Protein AF-A0A1S8DH26-F1 (afdb_monomer_lite)

Organism: NCBI:txid254161

Structure (mmCIF, N/CA/C/O backbone):
data_AF-A0A1S8DH26-F1
#
_entry.id   AF-A0A1S8DH26-F1
#
loop_
_atom_site.group_PDB
_atom_site.id
_atom_site.type_symbol
_atom_site.label_atom_id
_atom_site.label_alt_id
_atom_site.label_comp_id
_atom_site.label_asym_id
_atom_site.label_entity_id
_atom_site.label_seq_id
_atom_site.pdbx_PDB_ins_code
_atom_site.Cartn_x
_atom_site.Cartn_y
_atom_site.Cartn_z
_atom_site.occupancy
_atom_site.B_iso_or_equiv
_atom_site.auth_seq_id
_atom_site.auth_comp_id
_atom_site.auth_asym_id
_atom_site.auth_atom_id
_atom_site.pdbx_PDB_model_num
ATOM 1 N N . MET A 1 1 ? 19.980 23.298 6.964 1.00 42.22 1 MET A N 1
ATOM 2 C CA . MET A 1 1 ? 19.192 22.275 7.677 1.00 42.22 1 MET A CA 1
ATOM 3 C C . MET A 1 1 ? 18.207 22.972 8.597 1.00 42.22 1 MET A C 1
ATOM 5 O O . MET A 1 1 ? 18.668 23.732 9.441 1.00 42.22 1 MET A O 1
ATOM 9 N N . PRO A 1 2 ? 16.895 22.752 8.456 1.00 41.91 2 PRO A N 1
ATOM 10 C CA . PRO A 1 2 ? 15.967 22.906 9.560 1.00 41.91 2 PRO A CA 1
ATOM 11 C C . PRO A 1 2 ? 15.460 21.535 10.017 1.00 41.91 2 PRO A C 1
ATOM 13 O O . PRO A 1 2 ? 15.330 20.599 9.230 1.00 41.91 2 PRO A O 1
ATOM 16 N N . ALA A 1 3 ? 15.250 21.445 11.323 1.00 36.81 3 ALA A N 1
ATOM 17 C CA . ALA A 1 3 ? 14.879 20.258 12.064 1.00 36.81 3 ALA A CA 1
ATOM 18 C C . ALA A 1 3 ? 13.620 19.577 11.507 1.00 36.81 3 ALA A C 1
ATOM 20 O O . ALA A 1 3 ? 12.601 20.220 11.256 1.00 36.81 3 ALA A O 1
ATOM 21 N N . SER A 1 4 ? 13.713 18.255 11.384 1.00 40.78 4 SER A N 1
ATOM 22 C CA . SER A 1 4 ? 12.593 17.332 11.275 1.00 40.78 4 SER A CA 1
ATOM 23 C C . SER A 1 4 ? 11.640 17.540 12.455 1.00 40.78 4 SER A C 1
ATOM 25 O O . SER A 1 4 ? 11.964 17.186 13.591 1.00 40.78 4 SER A O 1
ATOM 27 N N . ALA A 1 5 ? 10.468 18.114 12.200 1.00 36.34 5 ALA A N 1
ATOM 28 C CA . ALA A 1 5 ? 9.341 17.948 13.105 1.00 36.34 5 ALA A CA 1
ATOM 29 C C . ALA A 1 5 ? 8.915 16.469 13.039 1.00 36.34 5 ALA A C 1
ATOM 31 O O . ALA A 1 5 ? 8.780 15.946 11.931 1.00 36.34 5 ALA A O 1
ATOM 32 N N . PRO A 1 6 ? 8.757 15.761 14.168 1.00 40.72 6 PRO A N 1
ATOM 33 C CA . PRO A 1 6 ? 8.302 14.383 14.125 1.00 40.72 6 PRO A CA 1
ATOM 34 C C . PRO A 1 6 ? 6.824 14.361 13.718 1.00 40.72 6 PRO A C 1
ATOM 36 O O . PRO A 1 6 ? 5.990 14.985 14.375 1.00 40.72 6 PRO A O 1
ATOM 39 N N . ASP A 1 7 ? 6.510 13.608 12.666 1.00 42.50 7 ASP A N 1
ATOM 40 C CA . ASP A 1 7 ? 5.162 13.233 12.215 1.00 42.50 7 ASP A CA 1
ATOM 41 C C . ASP A 1 7 ? 4.446 12.307 13.238 1.00 42.50 7 ASP A C 1
ATOM 43 O O . ASP A 1 7 ? 3.803 11.331 12.881 1.00 42.50 7 ASP A O 1
ATOM 47 N N . ASN A 1 8 ? 4.517 12.598 14.542 1.00 47.19 8 ASN A N 1
ATOM 48 C CA . ASN A 1 8 ? 3.812 11.855 15.595 1.00 47.19 8 ASN A CA 1
ATOM 49 C C . ASN A 1 8 ? 2.456 12.513 15.908 1.00 47.19 8 ASN A C 1
ATOM 51 O O . ASN A 1 8 ? 2.191 12.923 17.037 1.00 47.19 8 ASN A O 1
ATOM 55 N N . LEU A 1 9 ? 1.576 12.635 14.912 1.00 48.06 9 LEU A N 1
ATOM 56 C CA . LEU A 1 9 ? 0.258 13.276 15.070 1.00 48.06 9 LEU A CA 1
ATOM 57 C C . LEU A 1 9 ? -0.780 12.431 15.842 1.00 48.06 9 LEU A C 1
ATOM 59 O O . LEU A 1 9 ? -1.890 12.904 16.073 1.00 48.06 9 LEU A O 1
ATOM 63 N N . LEU A 1 10 ? -0.442 11.210 16.278 1.00 48.62 10 LEU A N 1
ATOM 64 C CA . LEU A 1 10 ? -1.377 10.297 16.964 1.00 48.62 10 LEU A CA 1
ATOM 65 C C . LEU A 1 10 ? -0.922 9.833 18.360 1.00 48.62 10 LEU A C 1
ATOM 67 O O . LEU A 1 10 ? -1.657 9.126 19.048 1.00 48.62 10 LEU A O 1
ATOM 71 N N . CYS A 1 11 ? 0.271 10.232 18.801 1.00 46.84 11 CYS A N 1
ATOM 72 C CA . CYS A 1 11 ? 0.960 9.629 19.943 1.00 46.84 11 CYS A CA 1
ATOM 73 C C . CYS A 1 11 ? 1.050 10.572 21.157 1.00 46.84 11 CYS A C 1
ATOM 75 O O . CYS A 1 11 ? 2.115 10.711 21.755 1.00 46.84 11 CYS A O 1
ATOM 77 N N . ASN A 1 12 ? -0.042 11.248 21.524 1.00 41.56 12 ASN A N 1
ATOM 78 C CA . ASN A 1 12 ? -0.114 11.923 22.821 1.00 41.56 12 ASN A CA 1
ATOM 79 C C . ASN A 1 12 ? -1.397 11.493 23.549 1.00 41.56 12 ASN A C 1
ATOM 81 O O . ASN A 1 12 ? -2.499 11.627 23.021 1.00 41.56 12 ASN A O 1
ATOM 85 N N . ASP A 1 13 ? -1.210 10.934 24.745 1.00 52.00 13 ASP A N 1
ATOM 86 C CA . ASP A 1 13 ? -2.184 10.314 25.652 1.00 52.00 13 ASP A CA 1
ATOM 87 C C . ASP A 1 13 ? -2.744 8.928 25.282 1.00 52.00 13 ASP A C 1
ATOM 89 O O . ASP A 1 13 ? -2.944 8.548 24.132 1.00 52.00 13 ASP A O 1
ATOM 93 N N . ARG A 1 14 ? -3.039 8.145 26.330 1.00 51.28 14 ARG A N 1
ATOM 94 C CA . ARG A 1 14 ? -3.558 6.758 26.323 1.00 51.28 14 ARG A CA 1
ATOM 95 C C . ARG A 1 14 ? -4.781 6.551 25.407 1.00 51.28 14 ARG A C 1
ATOM 97 O O . ARG A 1 14 ? -5.022 5.441 24.940 1.00 51.28 14 ARG A O 1
ATOM 104 N N . LEU A 1 15 ? -5.538 7.622 25.151 1.00 53.34 15 LEU A N 1
ATOM 105 C CA . LEU A 1 15 ? -6.668 7.668 24.218 1.00 53.34 15 LEU A CA 1
ATOM 106 C C . LEU A 1 15 ? -6.221 7.769 22.750 1.00 53.34 15 LEU A C 1
ATOM 108 O O . LEU A 1 15 ? -6.850 7.153 21.896 1.00 53.34 15 LEU A O 1
ATOM 112 N N . GLY A 1 16 ? -5.132 8.481 22.450 1.00 61.59 16 GLY A N 1
ATOM 113 C CA . GLY A 1 16 ? -4.533 8.555 21.114 1.00 61.59 16 GLY A CA 1
ATOM 114 C C . GLY A 1 16 ? -4.006 7.201 20.641 1.00 61.59 16 GLY A C 1
ATOM 115 O O . GLY A 1 16 ? -4.296 6.790 19.521 1.00 61.59 16 GLY A O 1
ATOM 116 N N . HIS A 1 17 ? -3.365 6.440 21.534 1.00 65.62 17 HIS A N 1
ATOM 117 C CA . HIS A 1 17 ? -2.888 5.086 21.223 1.00 65.62 17 HIS A CA 1
ATOM 118 C C . HIS A 1 17 ? -4.014 4.102 20.900 1.00 65.62 17 HIS A C 1
ATOM 120 O O . HIS A 1 17 ? -3.933 3.387 19.908 1.00 65.62 17 HIS A O 1
ATOM 126 N N . LEU A 1 18 ? -5.095 4.088 21.689 1.00 66.75 18 LEU A N 1
ATOM 127 C CA . LEU A 1 18 ? -6.239 3.209 21.416 1.00 66.75 18 LEU A CA 1
ATOM 128 C C . LEU A 1 18 ? -6.921 3.555 20.085 1.00 66.75 18 LEU A C 1
ATOM 130 O O . LEU A 1 18 ? -7.358 2.660 19.364 1.00 66.75 18 LEU A O 1
ATOM 134 N N . ARG A 1 19 ? -6.986 4.848 19.747 1.00 77.94 19 ARG A N 1
ATOM 135 C CA . ARG A 1 19 ? -7.512 5.329 18.462 1.00 77.94 19 ARG A CA 1
ATOM 136 C C . ARG A 1 19 ? -6.613 4.920 17.297 1.00 77.94 19 ARG A C 1
ATOM 138 O O . ARG A 1 19 ? -7.123 4.457 16.281 1.00 77.94 19 ARG A O 1
ATOM 145 N N . ALA A 1 20 ? -5.297 5.041 17.465 1.00 78.56 20 ALA A N 1
ATOM 146 C CA . ALA A 1 20 ? -4.313 4.611 16.480 1.00 78.56 20 ALA A CA 1
ATOM 147 C C . ALA A 1 20 ? -4.374 3.093 16.246 1.00 78.56 20 ALA A C 1
ATOM 149 O O . ALA A 1 20 ? -4.439 2.656 15.103 1.00 78.56 20 ALA A O 1
ATOM 150 N N . ASP A 1 21 ? -4.457 2.285 17.304 1.00 84.56 21 ASP A N 1
ATOM 151 C CA . ASP A 1 21 ? -4.565 0.829 17.173 1.00 84.56 21 ASP A CA 1
ATOM 152 C C . ASP A 1 21 ? -5.835 0.412 16.420 1.00 84.56 21 ASP A C 1
ATOM 154 O O . ASP A 1 21 ? -5.771 -0.422 15.517 1.00 84.56 21 ASP A O 1
ATOM 158 N N . GLN A 1 22 ? -6.989 1.016 16.731 1.00 86.81 22 GLN A N 1
ATOM 159 C CA . GLN A 1 22 ? -8.234 0.732 16.006 1.00 86.81 22 GLN A CA 1
ATOM 160 C C . GLN A 1 22 ? -8.154 1.154 14.532 1.00 86.81 22 GLN A C 1
ATOM 162 O O . GLN A 1 22 ? -8.616 0.414 13.663 1.00 86.81 22 GLN A O 1
ATOM 167 N N . ALA A 1 23 ? -7.526 2.297 14.242 1.00 87.50 23 ALA A N 1
ATOM 168 C CA . ALA A 1 23 ? -7.266 2.739 12.876 1.00 87.50 23 ALA A CA 1
ATOM 169 C C . ALA A 1 23 ? -6.404 1.730 12.101 1.00 87.50 23 ALA A C 1
ATOM 171 O O . ALA A 1 23 ? -6.723 1.394 10.962 1.00 87.50 23 ALA A O 1
ATOM 172 N N . LEU A 1 24 ? -5.356 1.196 12.731 1.00 90.06 24 LEU A N 1
ATOM 173 C CA . LEU A 1 24 ? -4.448 0.225 12.119 1.00 90.06 24 LEU A CA 1
ATOM 174 C C . LEU A 1 24 ? -5.102 -1.136 11.890 1.00 90.06 24 LEU A C 1
ATOM 176 O O . LEU A 1 24 ? -4.897 -1.740 10.838 1.00 90.06 24 LEU A O 1
ATOM 180 N N . VAL A 1 25 ? -5.911 -1.609 12.843 1.00 91.31 25 VAL A N 1
ATOM 181 C CA . VAL A 1 25 ? -6.699 -2.840 12.677 1.00 91.31 25 VAL A CA 1
ATOM 182 C C . VAL A 1 25 ? -7.650 -2.697 11.493 1.00 91.31 25 VAL A C 1
ATOM 184 O O . VAL A 1 25 ? -7.695 -3.580 10.636 1.00 91.31 25 VAL A O 1
ATOM 187 N N . GLN A 1 26 ? -8.361 -1.571 11.401 1.00 91.69 26 GLN A N 1
ATOM 188 C CA . GLN A 1 26 ? -9.276 -1.339 10.291 1.00 91.69 26 GLN A CA 1
ATOM 189 C C . GLN A 1 26 ? -8.534 -1.216 8.957 1.00 91.69 26 GLN A C 1
ATOM 191 O O . GLN A 1 26 ? -8.958 -1.816 7.973 1.00 91.69 26 GLN A O 1
ATOM 196 N N . ALA A 1 27 ? -7.418 -0.486 8.913 1.00 92.19 27 ALA A N 1
ATOM 197 C CA . ALA A 1 27 ? -6.602 -0.371 7.709 1.00 92.19 27 ALA A CA 1
ATOM 198 C C . ALA A 1 27 ? -6.105 -1.741 7.228 1.00 92.19 27 ALA A C 1
ATOM 200 O O . ALA A 1 27 ? -6.197 -2.036 6.039 1.00 92.19 27 ALA A O 1
ATOM 201 N N . GLY A 1 28 ? -5.656 -2.603 8.145 1.00 92.38 28 GLY A N 1
ATOM 202 C CA . GLY A 1 28 ? -5.241 -3.969 7.828 1.00 92.38 28 GLY A CA 1
ATOM 203 C C . GLY A 1 28 ? -6.384 -4.843 7.303 1.00 92.38 28 GLY A C 1
ATOM 204 O O . GLY A 1 28 ? -6.184 -5.596 6.350 1.00 92.38 28 GLY A O 1
ATOM 205 N N . ALA A 1 29 ? -7.586 -4.723 7.877 1.00 93.56 29 ALA A N 1
ATOM 206 C CA . ALA A 1 29 ? -8.769 -5.437 7.395 1.00 93.56 29 ALA A CA 1
ATOM 207 C C . ALA A 1 29 ? -9.151 -4.992 5.974 1.00 93.56 29 ALA A C 1
ATOM 209 O O . ALA A 1 29 ? -9.255 -5.818 5.073 1.00 93.56 29 ALA A O 1
ATOM 210 N N . VAL A 1 30 ? -9.246 -3.678 5.749 1.00 94.44 30 VAL A N 1
ATOM 211 C CA . VAL A 1 30 ? -9.581 -3.107 4.436 1.00 94.44 30 VAL A CA 1
ATOM 212 C C . VAL A 1 30 ? -8.516 -3.444 3.388 1.00 94.44 30 VAL A C 1
ATOM 214 O O . VAL A 1 30 ? -8.857 -3.724 2.241 1.00 94.44 30 VAL A O 1
ATOM 217 N N . LEU A 1 31 ? -7.232 -3.458 3.763 1.00 93.69 31 LEU A N 1
ATOM 218 C CA . LEU A 1 31 ? -6.151 -3.896 2.879 1.00 93.69 31 LEU A CA 1
ATOM 219 C C . LEU A 1 31 ? -6.306 -5.370 2.501 1.00 93.69 31 LEU A C 1
ATOM 221 O O . LEU A 1 31 ? -6.207 -5.701 1.324 1.00 93.69 31 LEU A O 1
ATOM 225 N N . SER A 1 32 ? -6.587 -6.232 3.480 1.00 93.31 32 SER A N 1
ATOM 226 C CA . SER A 1 32 ? -6.749 -7.674 3.263 1.00 93.31 32 SER A CA 1
ATOM 227 C C . SER A 1 32 ? -7.916 -7.992 2.326 1.00 93.31 32 SER A C 1
ATOM 229 O O . SER A 1 32 ? -7.785 -8.874 1.485 1.00 93.31 32 SER A O 1
ATOM 231 N N . ASP A 1 33 ? -9.016 -7.240 2.417 1.00 93.19 33 ASP A N 1
ATOM 232 C CA . ASP A 1 33 ? -10.162 -7.371 1.507 1.00 93.19 33 ASP A CA 1
ATOM 233 C C . ASP A 1 33 ? -9.876 -6.794 0.109 1.00 93.19 33 ASP A C 1
ATOM 235 O O . ASP A 1 33 ? -10.489 -7.189 -0.887 1.00 93.19 33 ASP A O 1
ATOM 239 N N . ALA A 1 34 ? -8.962 -5.825 0.020 1.00 91.19 34 ALA A N 1
ATOM 240 C CA . ALA A 1 34 ? -8.628 -5.163 -1.230 1.00 91.19 34 ALA A CA 1
ATOM 241 C C . ALA A 1 34 ? -7.601 -5.931 -2.071 1.00 91.19 34 ALA A C 1
ATOM 243 O O . ALA A 1 34 ? -7.607 -5.748 -3.289 1.00 91.19 34 ALA A O 1
ATOM 244 N N . VAL A 1 35 ? -6.740 -6.761 -1.483 1.00 90.31 35 VAL A N 1
ATOM 245 C CA . VAL A 1 35 ? -5.714 -7.538 -2.206 1.00 90.31 35 VAL A CA 1
ATOM 246 C C . VAL A 1 35 ? -6.180 -8.965 -2.512 1.00 90.31 35 VAL A C 1
ATOM 248 O O . VAL A 1 35 ? -7.177 -9.442 -1.973 1.00 90.31 35 VAL A O 1
ATOM 251 N N . ARG A 1 36 ? -5.506 -9.658 -3.438 1.00 90.19 36 ARG A N 1
ATOM 252 C CA . ARG A 1 36 ? -5.823 -11.056 -3.776 1.00 90.19 36 ARG A CA 1
ATOM 253 C C . ARG A 1 36 ? -5.133 -12.002 -2.797 1.00 90.19 36 ARG A C 1
ATOM 255 O O . ARG A 1 36 ? -4.118 -11.667 -2.204 1.00 90.19 36 ARG A O 1
ATOM 262 N N . SER A 1 37 ? -5.613 -13.242 -2.714 1.00 86.62 37 SER A N 1
ATOM 263 C CA . SER A 1 37 ? -4.969 -14.291 -1.906 1.00 86.62 37 SER A CA 1
ATOM 264 C C . SER A 1 37 ? -3.554 -14.665 -2.369 1.00 86.62 37 SER A C 1
ATOM 266 O O . SER A 1 37 ? -2.807 -15.269 -1.605 1.00 86.62 37 SER A O 1
ATOM 268 N N . SER A 1 38 ? -3.197 -14.349 -3.618 1.00 88.88 38 SER A N 1
ATOM 269 C CA . SER A 1 38 ? -1.853 -14.533 -4.179 1.00 88.88 38 SER A CA 1
ATOM 270 C C . SER A 1 38 ? -0.884 -13.405 -3.829 1.00 88.88 38 SER A C 1
ATOM 272 O O . SER A 1 38 ? 0.317 -13.558 -4.044 1.00 88.88 38 SER A O 1
ATOM 274 N N . ASP A 1 39 ? -1.405 -12.270 -3.367 1.00 91.12 39 ASP A N 1
ATOM 275 C CA . ASP A 1 39 ? -0.603 -11.111 -3.007 1.00 91.12 39 ASP A CA 1
ATOM 276 C C . ASP A 1 39 ? -0.111 -11.264 -1.567 1.00 91.12 39 ASP A C 1
ATOM 278 O O . ASP A 1 39 ? -0.748 -11.908 -0.731 1.00 91.12 39 ASP A O 1
ATOM 282 N N . VAL A 1 40 ? 1.042 -10.672 -1.275 1.00 91.38 40 VAL A N 1
ATOM 283 C CA . VAL A 1 40 ? 1.607 -10.666 0.076 1.00 91.38 40 VAL A CA 1
ATOM 284 C C . VAL A 1 40 ? 1.496 -9.259 0.625 1.00 91.38 40 VAL A C 1
ATOM 286 O O . VAL A 1 40 ? 1.898 -8.311 -0.039 1.00 91.38 40 VAL A O 1
ATOM 289 N N . HIS A 1 41 ? 1.010 -9.107 1.850 1.00 93.19 41 HIS A N 1
ATOM 290 C CA . HIS A 1 41 ? 0.995 -7.831 2.557 1.00 93.19 41 HIS A CA 1
ATOM 291 C C . HIS A 1 41 ? 1.379 -8.021 4.018 1.00 93.19 41 HIS A C 1
ATOM 293 O O . HIS A 1 41 ? 1.106 -9.051 4.631 1.00 93.19 41 HIS A O 1
ATOM 299 N N . ALA A 1 42 ? 2.033 -7.012 4.580 1.00 92.25 42 ALA A N 1
ATOM 300 C CA . ALA A 1 42 ? 2.484 -7.021 5.960 1.00 92.25 42 ALA A CA 1
ATOM 301 C C . ALA A 1 42 ? 2.509 -5.606 6.534 1.00 92.25 42 ALA A C 1
ATOM 303 O O . ALA A 1 42 ? 2.674 -4.619 5.816 1.00 92.25 42 ALA A O 1
ATOM 304 N N . ARG A 1 43 ? 2.398 -5.515 7.859 1.00 91.62 43 ARG A N 1
ATOM 305 C CA . ARG A 1 43 ? 2.751 -4.306 8.602 1.00 91.62 43 ARG A CA 1
ATOM 306 C C . ARG A 1 43 ? 4.258 -4.327 8.848 1.00 91.62 43 ARG A C 1
ATOM 308 O O . ARG A 1 43 ? 4.747 -5.240 9.507 1.00 91.62 43 ARG A O 1
ATOM 315 N N . VAL A 1 44 ? 4.972 -3.344 8.309 1.00 86.69 44 VAL A N 1
ATOM 316 C CA . VAL A 1 44 ? 6.444 -3.257 8.379 1.00 86.69 44 VAL A CA 1
ATOM 317 C C . VAL A 1 44 ? 6.932 -2.332 9.492 1.00 86.69 44 VAL A C 1
ATOM 319 O O . VAL A 1 44 ? 8.064 -2.465 9.947 1.00 86.69 44 VAL A O 1
ATOM 322 N N . GLY A 1 45 ? 6.068 -1.439 9.980 1.00 81.50 45 GLY A N 1
ATOM 323 C CA . GLY A 1 45 ? 6.408 -0.462 11.010 1.00 81.50 45 GLY A CA 1
ATOM 324 C C . GLY A 1 45 ? 5.205 -0.015 11.838 1.00 81.50 45 GLY A C 1
ATOM 325 O O . GLY A 1 45 ? 4.153 -0.662 11.861 1.00 81.50 45 GLY A O 1
ATOM 326 N N . GLY A 1 46 ? 5.365 1.114 12.535 1.00 80.62 46 GLY A N 1
ATOM 327 C CA . GLY A 1 46 ? 4.343 1.689 13.415 1.00 80.62 46 GLY A CA 1
ATOM 328 C C . GLY A 1 46 ? 2.994 1.842 12.712 1.00 80.62 46 GLY A C 1
ATOM 329 O O . GLY A 1 46 ? 2.028 1.200 13.108 1.00 80.62 46 GLY A O 1
ATOM 330 N N . GLU A 1 47 ? 2.941 2.606 11.630 1.00 82.12 47 GLU A N 1
ATOM 331 C CA . GLU A 1 47 ? 1.722 2.816 10.833 1.00 82.12 47 GLU A CA 1
ATOM 332 C C . GLU A 1 47 ? 1.885 2.433 9.358 1.00 82.12 47 GLU A C 1
ATOM 334 O O . GLU A 1 47 ? 1.072 2.780 8.505 1.00 82.12 47 GLU A O 1
ATOM 339 N N . GLU A 1 48 ? 2.949 1.692 9.059 1.00 87.38 48 GLU A N 1
ATOM 340 C CA . GLU A 1 48 ? 3.387 1.413 7.699 1.00 87.38 48 GLU A CA 1
ATOM 341 C C . GLU A 1 48 ? 3.032 -0.011 7.289 1.00 87.38 48 GLU A C 1
ATOM 343 O O . GLU A 1 48 ? 3.341 -0.986 7.985 1.00 87.38 48 GLU A O 1
ATOM 348 N N . PHE A 1 49 ? 2.406 -0.115 6.122 1.00 91.62 49 PHE A N 1
ATOM 349 C CA . PHE A 1 49 ? 2.086 -1.368 5.458 1.00 91.62 49 PHE A CA 1
ATOM 350 C C . PHE A 1 49 ? 2.875 -1.453 4.158 1.00 91.62 49 PHE A C 1
ATOM 352 O O . PHE A 1 49 ? 3.019 -0.458 3.450 1.00 91.62 49 PHE A O 1
ATOM 359 N N . ALA A 1 50 ? 3.342 -2.651 3.833 1.00 93.06 50 ALA A N 1
ATOM 360 C CA . ALA A 1 50 ? 3.968 -2.962 2.560 1.00 93.06 50 ALA A CA 1
ATOM 361 C C . ALA A 1 50 ? 3.274 -4.166 1.929 1.00 93.06 50 ALA A C 1
ATOM 363 O O . ALA A 1 50 ? 2.718 -5.014 2.632 1.00 93.06 50 ALA A O 1
ATOM 364 N N . GLY A 1 51 ? 3.325 -4.254 0.603 1.00 92.81 51 GLY A N 1
ATOM 365 C CA . GLY A 1 51 ? 2.789 -5.397 -0.114 1.00 92.81 51 GLY A CA 1
ATOM 366 C C . GLY A 1 51 ? 3.482 -5.653 -1.443 1.00 92.81 51 GLY A C 1
ATOM 367 O O . GLY A 1 51 ? 4.070 -4.755 -2.040 1.00 92.81 51 GLY A O 1
ATOM 368 N N . LEU A 1 52 ? 3.394 -6.903 -1.881 1.00 93.00 52 LEU A N 1
ATOM 369 C CA . LEU A 1 52 ? 3.887 -7.423 -3.142 1.00 93.00 52 LEU A CA 1
ATOM 370 C C . LEU A 1 52 ? 2.689 -7.952 -3.932 1.00 93.00 52 LEU A C 1
ATOM 372 O O . LEU A 1 52 ? 2.052 -8.925 -3.522 1.00 93.00 52 LEU A O 1
ATOM 376 N N . LEU A 1 53 ? 2.401 -7.322 -5.070 1.00 93.31 53 LEU A N 1
ATOM 377 C CA . LEU A 1 53 ? 1.348 -7.765 -5.981 1.00 93.31 53 LEU A CA 1
ATOM 378 C C . LEU A 1 53 ? 1.951 -8.721 -7.010 1.00 93.31 53 LEU A C 1
ATOM 380 O O . LEU A 1 53 ? 2.701 -8.313 -7.899 1.00 93.31 53 LEU A O 1
ATOM 384 N N . ALA A 1 54 ? 1.654 -10.010 -6.877 1.00 89.50 54 ALA A N 1
ATOM 385 C CA . ALA A 1 54 ? 2.226 -11.029 -7.746 1.00 89.50 54 ALA A CA 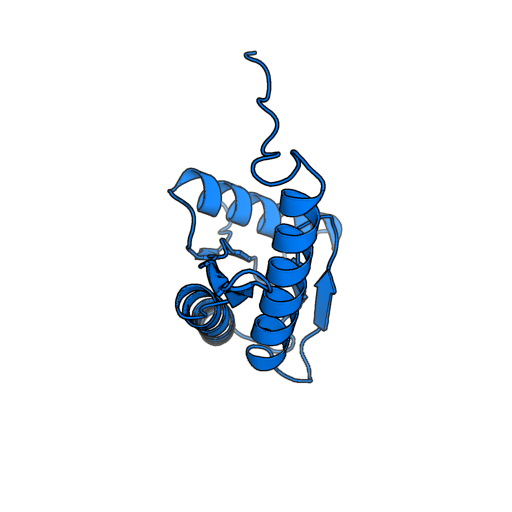1
ATOM 386 C C . ALA A 1 54 ? 1.501 -11.056 -9.098 1.00 89.50 54 ALA A C 1
ATOM 388 O O . ALA A 1 54 ? 0.292 -10.835 -9.170 1.00 89.50 54 ALA A O 1
ATOM 389 N N . GLN A 1 55 ? 2.232 -11.350 -10.181 1.00 88.81 55 GLN A N 1
ATOM 390 C CA . GLN A 1 55 ? 1.659 -11.550 -11.527 1.00 88.81 55 GLN A CA 1
ATOM 391 C C . GLN A 1 55 ? 0.721 -10.415 -11.974 1.00 88.81 55 GLN A C 1
ATOM 393 O O . GLN A 1 55 ? -0.305 -10.631 -12.623 1.00 88.81 55 GLN A O 1
ATOM 398 N N . THR A 1 56 ? 1.063 -9.191 -11.588 1.00 90.06 56 THR A N 1
ATOM 399 C CA . THR A 1 56 ? 0.207 -8.024 -11.745 1.00 90.06 56 THR A CA 1
ATOM 400 C C . THR A 1 56 ? 0.885 -7.049 -12.698 1.00 90.06 56 THR A C 1
ATOM 402 O O . THR A 1 56 ? 2.067 -6.754 -12.559 1.00 90.06 56 THR A O 1
ATOM 405 N N . ASN A 1 57 ? 0.147 -6.591 -13.710 1.00 90.81 57 ASN A N 1
ATOM 406 C CA . ASN A 1 57 ? 0.604 -5.522 -14.593 1.00 90.81 57 ASN A CA 1
ATOM 407 C C . ASN A 1 57 ? 0.283 -4.154 -13.972 1.00 90.81 57 ASN A C 1
ATOM 409 O O . ASN A 1 57 ? -0.502 -4.064 -13.029 1.00 90.81 57 ASN A O 1
ATOM 413 N N . GLU A 1 58 ? 0.845 -3.091 -14.536 1.00 88.31 58 GLU A N 1
ATOM 414 C CA . GLU A 1 58 ? 0.664 -1.721 -14.044 1.00 88.31 58 GLU A CA 1
ATOM 415 C C . GLU A 1 58 ? -0.810 -1.335 -13.833 1.00 88.31 58 GLU A C 1
ATOM 417 O O . GLU A 1 58 ? -1.177 -0.821 -12.776 1.00 88.31 58 GLU A O 1
ATOM 422 N N . THR A 1 59 ? -1.677 -1.610 -14.813 1.00 90.81 59 THR A N 1
ATOM 423 C CA . THR A 1 59 ? -3.102 -1.256 -14.733 1.00 90.81 59 THR A CA 1
ATOM 424 C C . THR A 1 59 ? -3.784 -1.957 -13.562 1.00 90.81 59 THR A C 1
ATOM 426 O O . THR A 1 59 ? -4.429 -1.309 -12.741 1.00 90.81 59 THR A O 1
ATOM 429 N N . ASN A 1 60 ? -3.585 -3.269 -13.438 1.00 92.38 60 ASN A N 1
ATOM 430 C CA . ASN A 1 60 ? -4.168 -4.060 -12.362 1.00 92.38 60 ASN A CA 1
ATOM 431 C C . ASN A 1 60 ? -3.592 -3.665 -10.993 1.00 92.38 60 ASN A C 1
ATOM 433 O O . ASN A 1 60 ? -4.327 -3.671 -10.007 1.00 92.38 60 ASN A O 1
ATOM 437 N N . ALA A 1 61 ? -2.303 -3.310 -10.922 1.00 93.94 61 ALA A N 1
ATOM 438 C CA . ALA A 1 61 ? -1.682 -2.827 -9.692 1.00 93.94 61 ALA A CA 1
ATOM 439 C C . ALA A 1 61 ? -2.372 -1.546 -9.227 1.00 93.94 61 ALA A C 1
ATOM 441 O O . ALA A 1 61 ? -2.845 -1.471 -8.093 1.00 93.94 61 ALA A O 1
ATOM 442 N N . PHE A 1 62 ? -2.514 -0.567 -10.124 1.00 95.12 62 PHE A N 1
ATOM 443 C CA . PHE A 1 62 ? -3.198 0.680 -9.810 1.00 95.12 62 PHE A CA 1
ATOM 444 C C . PHE A 1 62 ? -4.650 0.452 -9.372 1.00 95.12 62 PHE A C 1
ATOM 446 O O . PHE A 1 62 ? -5.084 1.042 -8.387 1.00 95.12 62 PHE A O 1
ATOM 453 N N . GLU A 1 63 ? -5.394 -0.430 -10.043 1.00 94.62 63 GLU A N 1
ATOM 454 C CA . GLU A 1 63 ? -6.776 -0.753 -9.666 1.00 94.62 63 GLU A CA 1
ATOM 455 C C . GLU A 1 63 ? -6.891 -1.341 -8.253 1.00 94.62 63 GLU A C 1
ATOM 457 O O . GLU A 1 63 ? -7.775 -0.944 -7.491 1.00 94.62 63 GLU A O 1
ATOM 462 N N . VAL A 1 64 ? -5.999 -2.267 -7.883 1.00 94.62 64 VAL A N 1
ATOM 463 C CA . VAL A 1 64 ? -5.957 -2.857 -6.534 1.00 94.62 64 VAL A CA 1
ATOM 464 C C . VAL A 1 64 ? -5.655 -1.783 -5.488 1.00 94.62 64 VAL A C 1
ATOM 466 O O . VAL A 1 64 ? -6.368 -1.673 -4.487 1.00 94.62 64 VAL A O 1
ATOM 469 N N . LEU A 1 65 ? -4.638 -0.955 -5.735 1.00 96.56 65 LEU A N 1
ATOM 470 C CA . LEU A 1 65 ? -4.223 0.102 -4.813 1.00 96.56 65 LEU A CA 1
ATOM 471 C C . LEU A 1 65 ? -5.294 1.198 -4.678 1.00 96.56 65 LEU A C 1
ATOM 473 O O . LEU A 1 65 ? -5.552 1.677 -3.574 1.00 96.56 65 LEU A O 1
ATOM 477 N N . GLU A 1 66 ? -5.967 1.568 -5.768 1.00 96.81 66 GLU A N 1
ATOM 478 C CA . GLU A 1 66 ? -7.039 2.570 -5.761 1.00 96.81 66 GLU A CA 1
ATOM 479 C C . GLU A 1 66 ? -8.311 2.041 -5.102 1.00 96.81 66 GLU A C 1
ATOM 481 O O . GLU A 1 66 ? -8.986 2.788 -4.387 1.00 96.81 66 GLU A O 1
ATOM 486 N N . ARG A 1 67 ? -8.613 0.746 -5.263 1.00 95.69 67 ARG A N 1
ATOM 487 C CA . ARG A 1 67 ? -9.668 0.077 -4.495 1.00 95.69 67 ARG A CA 1
ATOM 488 C C . ARG A 1 67 ? -9.379 0.158 -3.001 1.00 95.69 67 ARG A C 1
ATOM 490 O O . ARG A 1 67 ? -10.264 0.572 -2.255 1.00 95.69 67 ARG A O 1
ATOM 497 N N . PHE A 1 68 ? -8.161 -0.179 -2.574 1.00 95.75 68 PHE A N 1
ATOM 498 C CA . PHE A 1 68 ? -7.756 -0.065 -1.173 1.00 95.75 68 PHE A CA 1
ATOM 499 C C . PHE A 1 68 ? -7.888 1.378 -0.661 1.00 95.75 68 PHE A C 1
ATOM 501 O O . PHE A 1 68 ? -8.562 1.617 0.343 1.00 95.75 68 PHE A O 1
ATOM 508 N N . ARG A 1 69 ? -7.319 2.352 -1.385 1.00 97.50 69 ARG A N 1
ATOM 509 C CA . ARG A 1 69 ? -7.344 3.770 -0.998 1.00 97.50 69 ARG A CA 1
ATOM 510 C C . ARG A 1 69 ? -8.771 4.289 -0.811 1.00 97.50 69 ARG A C 1
ATOM 512 O O . ARG A 1 69 ? -9.078 4.869 0.230 1.00 97.50 69 ARG A O 1
ATOM 519 N N . LYS A 1 70 ? -9.650 4.049 -1.791 1.00 97.06 70 LYS A N 1
ATOM 520 C CA . LYS A 1 70 ? -11.060 4.467 -1.738 1.00 97.06 70 LYS A CA 1
ATOM 521 C C . LYS A 1 70 ? -11.849 3.739 -0.660 1.00 97.06 70 LYS A C 1
ATOM 523 O O . LYS A 1 70 ? -12.692 4.357 -0.015 1.00 97.06 70 LYS A O 1
ATOM 528 N N . ALA A 1 71 ? -11.626 2.439 -0.475 1.00 95.81 71 ALA A N 1
ATOM 529 C CA . ALA A 1 71 ? -12.315 1.681 0.564 1.00 95.81 71 ALA A CA 1
ATOM 530 C C . ALA A 1 71 ? -11.977 2.238 1.953 1.00 95.81 71 ALA A C 1
ATOM 532 O O . ALA A 1 71 ? -12.875 2.450 2.768 1.00 95.81 71 ALA A O 1
ATOM 533 N N . LEU A 1 72 ? -10.703 2.561 2.194 1.00 94.75 72 LEU A N 1
ATOM 534 C CA . LEU A 1 72 ? -10.272 3.119 3.469 1.00 94.75 72 LEU A CA 1
ATOM 535 C C . LEU A 1 72 ? -10.813 4.537 3.696 1.00 94.75 72 LEU A C 1
ATOM 537 O O . LEU A 1 72 ? -11.372 4.806 4.7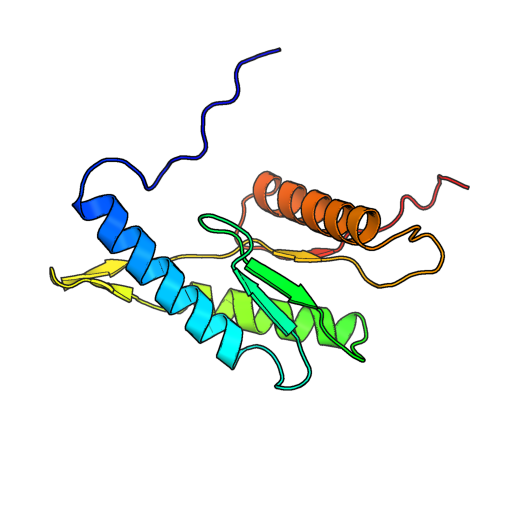54 1.00 94.75 72 LEU A O 1
ATOM 541 N N . GLU A 1 73 ? -10.732 5.408 2.687 1.00 96.12 73 GLU A N 1
ATOM 542 C CA . GLU A 1 73 ? -11.275 6.778 2.727 1.00 96.12 73 GLU A CA 1
ATOM 543 C C . GLU A 1 73 ? -12.783 6.817 3.053 1.00 96.12 73 GLU A C 1
ATOM 545 O O . GLU A 1 73 ? -13.266 7.698 3.773 1.00 96.12 73 GLU A O 1
ATOM 550 N N . ASN A 1 74 ? -13.534 5.837 2.546 1.00 95.25 74 ASN A N 1
ATOM 551 C CA . ASN A 1 74 ? -14.973 5.721 2.780 1.00 95.25 74 ASN A CA 1
ATOM 552 C C . ASN A 1 74 ? -15.331 4.968 4.068 1.00 95.25 74 ASN A C 1
ATOM 554 O O . ASN A 1 74 ? -16.502 4.927 4.445 1.00 95.25 74 ASN A O 1
ATOM 558 N N . THR A 1 75 ? -14.353 4.389 4.764 1.00 92.56 75 THR A N 1
ATOM 559 C CA . THR A 1 75 ? -14.597 3.682 6.019 1.00 92.56 75 THR A CA 1
ATOM 560 C C . THR A 1 75 ? -14.779 4.683 7.161 1.00 92.56 75 THR A C 1
ATOM 562 O O . THR A 1 75 ? -14.000 5.623 7.332 1.00 92.56 75 THR A O 1
ATOM 565 N N . ARG A 1 76 ? -15.822 4.476 7.968 1.00 92.12 76 ARG A N 1
ATOM 566 C CA . ARG A 1 76 ? -16.031 5.178 9.239 1.00 92.12 76 ARG A CA 1
ATOM 567 C C . ARG A 1 76 ? -15.700 4.226 10.377 1.00 92.12 76 ARG A C 1
ATOM 569 O O . ARG A 1 76 ? -16.239 3.126 10.441 1.00 92.12 76 ARG A O 1
ATOM 576 N N . ILE A 1 77 ? -14.795 4.644 11.253 1.00 88.44 77 ILE A N 1
ATOM 577 C CA . ILE A 1 77 ? -14.346 3.856 12.399 1.00 88.44 77 ILE A CA 1
ATOM 578 C C . ILE A 1 77 ? -15.029 4.418 13.637 1.00 88.44 77 ILE A C 1
ATOM 580 O O . ILE A 1 77 ? -14.671 5.495 14.111 1.00 88.44 77 ILE A O 1
ATOM 584 N N . THR A 1 78 ? -16.015 3.697 14.160 1.00 88.12 78 THR A N 1
ATOM 585 C CA . THR A 1 78 ? -16.694 4.079 15.401 1.00 88.12 78 THR A CA 1
ATOM 586 C C . THR A 1 78 ? -15.868 3.626 16.601 1.00 88.12 78 THR A C 1
ATOM 588 O O . THR A 1 78 ? -15.647 2.434 16.824 1.00 88.12 78 THR A O 1
ATOM 591 N N . LEU A 1 79 ? -15.399 4.590 17.386 1.00 83.44 79 LEU A N 1
ATOM 592 C CA . LEU A 1 79 ? -14.640 4.359 18.609 1.00 83.44 79 LEU A CA 1
ATOM 593 C C . LEU A 1 79 ? -15.578 3.975 19.765 1.00 83.44 79 LEU A C 1
ATOM 595 O O . LEU A 1 79 ? -16.790 4.179 19.710 1.00 83.44 79 LEU A O 1
ATOM 599 N N . LYS A 1 80 ? -15.019 3.438 20.859 1.00 79.94 80 LYS A N 1
ATOM 600 C CA . LYS A 1 80 ? -15.811 2.998 22.031 1.00 79.94 80 LYS A CA 1
ATOM 601 C C . LYS A 1 80 ? -16.607 4.123 22.703 1.00 79.94 80 LYS A C 1
ATOM 603 O O . LYS A 1 80 ? -17.593 3.842 23.373 1.00 79.94 80 LYS A O 1
ATOM 608 N N . ASP A 1 81 ? -16.163 5.367 22.550 1.00 82.25 81 ASP A N 1
ATOM 609 C CA . ASP A 1 81 ? -16.829 6.566 23.070 1.00 82.25 81 ASP A CA 1
ATOM 610 C C . ASP A 1 81 ? -17.908 7.119 22.112 1.00 82.25 81 ASP A C 1
ATOM 612 O O . ASP A 1 81 ? -18.513 8.147 22.403 1.00 82.25 81 ASP A O 1
ATOM 616 N N . GLY A 1 82 ? -18.161 6.441 20.983 1.00 85.12 82 GLY A N 1
ATOM 617 C CA . GLY A 1 82 ? -19.113 6.856 19.951 1.00 85.12 82 GLY A CA 1
ATOM 618 C C . GLY A 1 82 ? -18.553 7.857 18.937 1.00 85.12 82 GLY A C 1
ATOM 619 O O . GLY A 1 82 ? -19.249 8.199 17.985 1.00 85.12 82 GLY A O 1
ATOM 620 N N . THR A 1 83 ? -17.308 8.313 19.096 1.00 85.56 83 THR A N 1
ATOM 621 C CA . THR A 1 83 ? -16.656 9.202 18.127 1.00 85.56 83 THR A CA 1
ATOM 622 C C . THR A 1 83 ? -16.410 8.460 16.815 1.00 85.56 83 THR A C 1
ATOM 624 O O . THR A 1 83 ? -15.902 7.338 16.820 1.00 85.56 83 THR A O 1
ATOM 627 N N . GLU A 1 84 ? -16.706 9.098 15.684 1.00 87.50 84 GLU A N 1
ATOM 628 C CA . GLU A 1 84 ? -16.330 8.581 14.369 1.00 87.50 84 GLU A CA 1
ATOM 629 C C . GLU A 1 84 ? -14.971 9.126 13.933 1.00 87.50 84 GLU A C 1
ATOM 631 O O . GLU A 1 84 ? -14.726 10.334 13.938 1.00 87.50 84 GLU A O 1
ATOM 636 N N . LEU A 1 85 ? -14.091 8.222 13.517 1.00 87.12 85 LEU A N 1
ATOM 637 C CA . LEU A 1 85 ? -12.808 8.534 12.911 1.00 87.12 85 LEU A CA 1
ATOM 638 C C . LEU A 1 85 ? -12.849 8.169 11.425 1.00 87.12 85 LEU A C 1
ATOM 640 O O . LEU A 1 85 ? -13.327 7.101 11.042 1.00 87.12 85 LEU A O 1
ATOM 644 N N . SER A 1 86 ? -12.320 9.057 10.588 1.00 88.50 86 SER A N 1
ATOM 645 C CA . SER A 1 86 ? -12.042 8.779 9.178 1.00 88.50 86 SER A CA 1
ATOM 646 C C . SER A 1 86 ? -10.541 8.863 8.957 1.00 88.50 86 SER A C 1
ATOM 648 O O . SER A 1 86 ? -9.900 9.795 9.444 1.00 88.50 86 SER A O 1
ATOM 650 N N . ILE A 1 87 ? -9.987 7.895 8.234 1.00 91.88 87 ILE A N 1
ATOM 651 C CA . ILE A 1 87 ? -8.565 7.844 7.897 1.00 91.88 87 ILE A CA 1
ATOM 652 C C . ILE A 1 87 ? -8.394 7.686 6.391 1.00 91.88 87 ILE A C 1
ATOM 654 O O . ILE A 1 87 ? -9.275 7.197 5.690 1.00 91.88 87 ILE A O 1
ATOM 658 N N . THR A 1 88 ? -7.239 8.107 5.896 1.00 95.00 88 THR A N 1
ATOM 659 C CA . THR A 1 88 ? -6.856 7.975 4.488 1.00 95.00 88 THR A CA 1
ATOM 660 C C . THR A 1 88 ? -5.470 7.364 4.402 1.00 95.00 88 THR A C 1
ATOM 662 O O . THR A 1 88 ? -4.683 7.508 5.335 1.00 95.00 88 THR A O 1
ATOM 665 N N . VAL A 1 89 ? -5.137 6.765 3.263 1.00 95.44 89 VAL A N 1
ATOM 666 C CA . VAL A 1 89 ? -3.805 6.210 3.002 1.00 95.44 89 VAL A CA 1
ATOM 667 C C . VAL A 1 89 ? -3.157 6.913 1.815 1.00 95.44 89 VAL A C 1
ATOM 669 O O . VAL A 1 89 ? -3.821 7.270 0.843 1.00 95.44 89 VAL A O 1
ATOM 672 N N . SER A 1 90 ? -1.849 7.137 1.904 1.00 97.44 90 SER A N 1
ATOM 673 C CA . SER A 1 90 ? -1.022 7.513 0.752 1.00 97.44 90 SER A CA 1
ATOM 674 C C . SER A 1 90 ? -0.206 6.295 0.357 1.00 97.44 90 SER A C 1
ATOM 676 O O . SER A 1 90 ? 0.260 5.580 1.239 1.00 97.44 90 SER A O 1
ATOM 678 N N . ILE A 1 91 ? -0.060 6.047 -0.939 1.00 97.94 91 ILE A N 1
ATOM 679 C CA . ILE A 1 91 ? 0.553 4.825 -1.457 1.00 97.94 91 ILE A CA 1
ATOM 680 C C . ILE A 1 91 ? 1.627 5.212 -2.469 1.00 97.94 91 ILE A C 1
ATOM 682 O O . ILE A 1 91 ? 1.360 5.954 -3.415 1.00 97.94 91 ILE A O 1
ATOM 686 N N . GLY A 1 92 ? 2.833 4.696 -2.266 1.00 97.75 92 GLY A N 1
ATOM 687 C CA . GLY A 1 92 ? 3.884 4.657 -3.272 1.00 97.75 92 GLY A CA 1
ATOM 688 C C . GLY A 1 92 ? 4.051 3.232 -3.768 1.00 97.75 92 GLY A C 1
ATOM 689 O O . GLY A 1 92 ? 4.005 2.304 -2.963 1.00 97.75 92 GLY A O 1
AT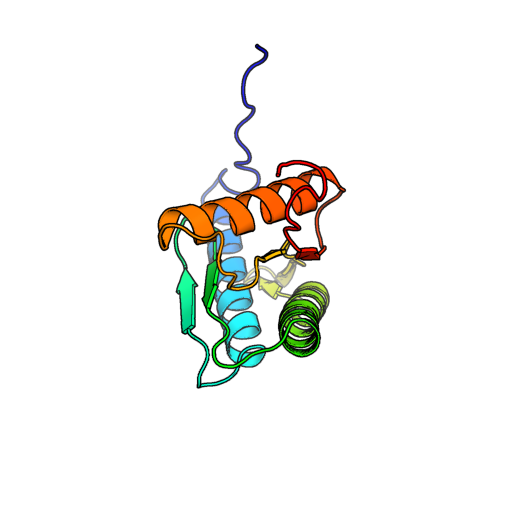OM 690 N N . TYR A 1 93 ? 4.218 3.042 -5.072 1.00 97.19 93 TYR A N 1
ATOM 691 C CA . TYR A 1 93 ? 4.515 1.723 -5.626 1.00 97.19 93 TYR A CA 1
ATOM 692 C C . TYR A 1 93 ? 5.521 1.810 -6.769 1.00 97.19 93 TYR A C 1
ATOM 694 O O . TYR A 1 93 ? 5.699 2.863 -7.380 1.00 97.19 93 TYR A O 1
ATOM 702 N N . CYS A 1 94 ? 6.183 0.694 -7.051 1.00 96.12 94 CYS A N 1
ATOM 703 C CA . CYS A 1 94 ? 7.169 0.563 -8.111 1.00 96.12 94 CYS A CA 1
ATOM 704 C C . CYS A 1 94 ? 6.978 -0.801 -8.781 1.00 96.12 94 CYS A C 1
ATOM 706 O O . CYS A 1 94 ? 6.841 -1.808 -8.086 1.00 96.12 94 CYS A O 1
ATOM 708 N N . ASP A 1 95 ? 6.970 -0.840 -10.110 1.00 94.75 95 ASP A N 1
ATOM 709 C CA . ASP A 1 95 ? 6.918 -2.103 -10.849 1.00 94.75 95 ASP A CA 1
ATOM 710 C C . ASP A 1 95 ? 8.273 -2.820 -10.782 1.00 94.75 95 ASP A C 1
ATOM 712 O O . ASP A 1 95 ? 9.305 -2.200 -10.531 1.00 94.75 95 ASP A O 1
ATOM 716 N N . LEU A 1 96 ? 8.285 -4.126 -11.044 1.00 91.44 96 LEU A N 1
ATOM 717 C CA . LEU A 1 96 ? 9.530 -4.861 -11.249 1.00 91.44 96 LEU A CA 1
ATOM 718 C C . LEU A 1 96 ? 10.084 -4.554 -12.655 1.00 91.44 96 LEU A C 1
ATOM 720 O O . LEU A 1 96 ? 9.361 -4.702 -13.641 1.00 91.44 96 LEU A O 1
ATOM 724 N N . PHE A 1 97 ? 11.353 -4.152 -12.762 1.00 91.19 97 PHE A N 1
ATOM 725 C CA . PHE A 1 97 ? 12.028 -3.863 -14.036 1.00 91.19 97 PHE A CA 1
ATOM 726 C C . PHE A 1 97 ? 13.527 -4.206 -13.986 1.00 91.19 97 PHE A C 1
ATOM 728 O O . PHE A 1 97 ? 14.107 -4.318 -12.908 1.00 91.19 97 PHE A O 1
ATOM 735 N N . ASP A 1 9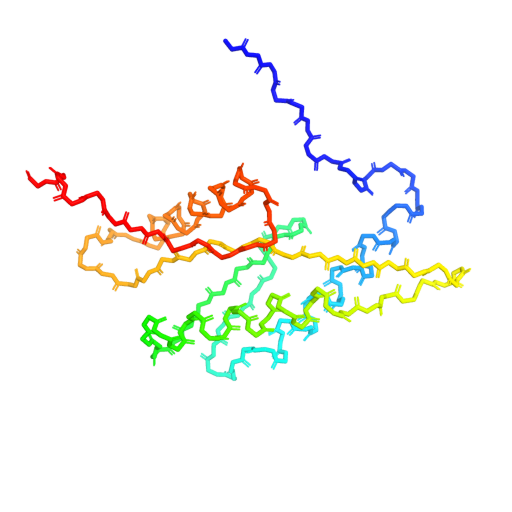8 ? 14.167 -4.318 -15.155 1.00 88.75 98 ASP A N 1
ATOM 736 C CA . ASP A 1 98 ? 15.560 -4.786 -15.309 1.00 88.75 98 ASP A CA 1
ATOM 737 C C . ASP A 1 98 ? 16.627 -3.912 -14.617 1.00 88.75 98 ASP A C 1
ATOM 739 O O . ASP A 1 98 ? 17.763 -4.343 -14.446 1.00 88.75 98 ASP A O 1
ATOM 743 N N . GLY A 1 99 ? 16.291 -2.682 -14.216 1.00 87.31 99 GLY A N 1
ATOM 744 C CA . GLY A 1 99 ? 17.200 -1.775 -13.503 1.00 87.31 99 GLY A CA 1
ATOM 745 C C . GLY A 1 99 ? 17.169 -1.919 -11.978 1.00 87.31 99 GLY A C 1
ATOM 746 O O . GLY A 1 99 ? 17.811 -1.139 -11.276 1.00 87.31 99 GLY A O 1
ATOM 747 N N . LEU A 1 100 ? 16.416 -2.885 -11.447 1.00 90.19 100 LEU A N 1
ATOM 748 C CA . LEU A 1 100 ? 16.424 -3.209 -10.024 1.00 90.19 100 LEU A CA 1
ATOM 749 C C . LEU A 1 100 ? 17.637 -4.076 -9.686 1.00 90.19 100 LEU A C 1
ATOM 751 O O . LEU A 1 100 ? 17.947 -5.038 -10.382 1.00 90.19 100 LEU A O 1
ATOM 755 N N . HIS A 1 101 ? 18.324 -3.728 -8.601 1.00 90.06 101 HIS A N 1
ATOM 756 C CA . HIS A 1 101 ? 19.551 -4.416 -8.186 1.00 90.06 101 HIS A CA 1
ATOM 757 C C . HIS A 1 101 ? 19.253 -5.499 -7.147 1.00 90.06 101 HIS A C 1
ATOM 759 O O . HIS A 1 101 ? 19.801 -6.596 -7.203 1.00 90.06 101 HIS A O 1
ATOM 765 N N . ASP A 1 102 ? 18.363 -5.180 -6.212 1.00 93.62 102 ASP A N 1
ATOM 766 C CA . ASP A 1 102 ? 17.926 -6.034 -5.119 1.00 93.62 102 ASP A CA 1
ATOM 767 C C . ASP A 1 102 ? 16.554 -5.564 -4.594 1.00 93.62 102 ASP A C 1
ATOM 769 O O . ASP A 1 102 ? 15.953 -4.604 -5.094 1.00 93.62 102 ASP A O 1
ATOM 773 N N . VAL A 1 103 ? 16.036 -6.285 -3.598 1.00 91.12 103 VAL A N 1
ATOM 774 C CA . VAL A 1 103 ? 14.740 -5.996 -2.966 1.00 91.12 103 VAL A CA 1
ATOM 775 C C . VAL A 1 103 ? 14.767 -4.663 -2.215 1.00 91.12 103 VAL A C 1
ATOM 777 O O . VAL A 1 103 ? 13.770 -3.946 -2.241 1.00 91.12 103 VAL A O 1
ATOM 780 N N . ASP A 1 104 ? 15.893 -4.303 -1.597 1.00 93.00 104 ASP A N 1
ATOM 781 C CA . ASP A 1 104 ? 16.027 -3.051 -0.845 1.00 93.00 104 ASP A CA 1
ATOM 782 C C . ASP A 1 104 ? 15.959 -1.841 -1.783 1.00 93.00 104 ASP A C 1
ATOM 784 O O . ASP A 1 104 ? 15.255 -0.871 -1.505 1.00 93.00 104 ASP A O 1
ATOM 788 N N . HIS A 1 105 ? 16.624 -1.908 -2.939 1.00 94.75 105 HIS A N 1
ATOM 789 C CA . HIS A 1 105 ? 16.506 -0.913 -3.996 1.00 94.75 105 HIS A CA 1
ATOM 790 C C . HIS A 1 105 ? 15.046 -0.790 -4.436 1.00 94.75 105 HIS A C 1
ATOM 792 O O . HIS A 1 105 ? 14.513 0.317 -4.446 1.00 94.75 105 HIS A O 1
ATOM 798 N N . TRP A 1 106 ? 14.369 -1.906 -4.717 1.00 94.75 106 TRP A N 1
ATOM 799 C CA . TRP A 1 106 ? 12.966 -1.883 -5.135 1.00 94.75 106 TRP A CA 1
ATOM 800 C C . TRP A 1 106 ? 12.044 -1.239 -4.090 1.00 94.75 106 TRP A C 1
ATOM 802 O O . TRP A 1 106 ? 11.227 -0.375 -4.424 1.00 94.75 106 TRP A O 1
ATOM 812 N N . PHE A 1 107 ? 12.225 -1.600 -2.819 1.00 93.25 107 PHE A N 1
ATOM 813 C CA . PHE A 1 107 ? 11.482 -1.030 -1.701 1.00 93.25 107 PHE A CA 1
ATOM 814 C C . PHE A 1 107 ? 11.726 0.479 -1.566 1.00 93.25 107 PHE A C 1
ATOM 816 O O . PHE A 1 107 ? 10.774 1.248 -1.448 1.00 93.25 107 PHE A O 1
ATOM 823 N N . ASN A 1 108 ? 12.981 0.923 -1.675 1.00 94.88 108 ASN A N 1
ATOM 824 C CA . ASN A 1 108 ? 13.348 2.339 -1.603 1.00 94.88 108 ASN A CA 1
ATOM 825 C C . ASN A 1 108 ? 12.715 3.177 -2.726 1.00 94.88 108 ASN A C 1
ATOM 827 O O . ASN A 1 108 ? 12.338 4.326 -2.499 1.00 94.88 108 ASN A O 1
ATOM 831 N N . LEU A 1 109 ? 12.563 2.628 -3.936 1.00 96.50 109 LEU A N 1
ATOM 832 C CA . LEU A 1 109 ? 11.879 3.330 -5.029 1.00 96.50 109 LEU A CA 1
ATOM 833 C C . LEU A 1 109 ? 10.382 3.507 -4.738 1.00 96.50 109 LEU A C 1
ATOM 835 O O . LEU A 1 109 ? 9.828 4.586 -4.971 1.00 96.50 109 LEU A O 1
ATOM 839 N N . ALA A 1 110 ? 9.731 2.474 -4.191 1.00 96.19 110 ALA A N 1
ATOM 840 C CA . ALA A 1 110 ? 8.342 2.562 -3.748 1.00 96.19 110 ALA A CA 1
ATOM 841 C C . ALA A 1 110 ? 8.175 3.564 -2.590 1.00 96.19 110 ALA A C 1
ATOM 843 O O . ALA A 1 110 ? 7.247 4.376 -2.619 1.00 96.19 110 ALA A O 1
ATOM 844 N N . ASP A 1 111 ? 9.098 3.578 -1.624 1.00 95.00 111 ASP A N 1
ATOM 845 C CA . ASP A 1 111 ? 9.098 4.548 -0.524 1.00 95.00 111 ASP A CA 1
ATOM 846 C C . ASP A 1 111 ? 9.314 5.989 -1.018 1.00 95.00 111 ASP A C 1
ATOM 848 O O . ASP A 1 111 ? 8.599 6.908 -0.619 1.00 95.00 111 ASP A O 1
ATOM 852 N N . HIS A 1 112 ? 10.202 6.202 -1.992 1.00 96.31 112 HIS A N 1
ATOM 853 C CA . HIS A 1 112 ? 10.371 7.514 -2.616 1.00 96.31 112 HIS A CA 1
ATOM 854 C C . HIS A 1 112 ? 9.072 8.008 -3.276 1.00 96.31 112 HIS A C 1
ATOM 856 O O . HIS A 1 112 ? 8.691 9.174 -3.129 1.00 96.31 112 HIS A O 1
ATOM 862 N N . ALA A 1 113 ? 8.340 7.126 -3.961 1.00 97.38 113 ALA A N 1
ATOM 863 C CA . ALA A 1 113 ? 7.019 7.461 -4.488 1.00 97.38 113 ALA A CA 1
ATOM 864 C C . ALA A 1 113 ? 5.997 7.746 -3.372 1.00 97.38 113 ALA A C 1
ATOM 866 O O . ALA A 1 113 ? 5.191 8.672 -3.496 1.00 97.38 113 ALA A O 1
ATOM 867 N N . LEU A 1 114 ? 6.049 7.019 -2.253 1.00 96.88 114 LEU A N 1
ATOM 868 C CA . LEU A 1 114 ? 5.192 7.265 -1.090 1.00 96.88 114 LEU A CA 1
ATOM 869 C C . LEU A 1 114 ? 5.477 8.641 -0.481 1.00 96.88 114 LEU A C 1
ATOM 871 O O . LEU A 1 114 ? 4.548 9.387 -0.155 1.00 96.88 114 LEU A O 1
ATOM 875 N N . TYR A 1 115 ? 6.751 9.008 -0.367 1.00 96.06 115 TYR A N 1
ATOM 876 C CA . TYR A 1 115 ? 7.164 10.329 0.081 1.00 96.06 115 TYR A CA 1
ATOM 877 C C . TYR A 1 115 ? 6.594 11.425 -0.827 1.00 96.06 115 TYR A C 1
ATOM 879 O O . TYR A 1 115 ? 5.995 12.385 -0.337 1.00 96.06 115 TYR A O 1
ATOM 887 N N . GLN A 1 116 ? 6.677 11.255 -2.151 1.00 97.00 116 GLN A N 1
ATOM 888 C CA . GLN A 1 116 ? 6.046 12.179 -3.096 1.00 97.00 116 GLN A CA 1
ATOM 889 C C . GLN A 1 116 ? 4.523 12.239 -2.910 1.00 97.00 116 GLN A C 1
ATOM 891 O O . GLN A 1 116 ? 3.944 13.326 -2.949 1.00 97.00 116 GLN A O 1
ATOM 896 N N . ALA A 1 117 ? 3.860 11.104 -2.662 1.00 96.75 117 ALA A N 1
ATOM 897 C CA . ALA A 1 117 ? 2.417 11.060 -2.437 1.00 96.75 117 ALA A CA 1
ATOM 898 C C . ALA A 1 117 ? 2.029 11.891 -1.206 1.00 96.75 117 ALA A C 1
ATOM 900 O O . ALA A 1 117 ? 1.076 12.677 -1.251 1.00 96.75 117 ALA A O 1
ATOM 901 N N . LYS A 1 118 ? 2.814 11.780 -0.126 1.00 94.31 118 LYS A N 1
ATOM 902 C CA . LYS A 1 118 ? 2.660 12.591 1.088 1.00 94.31 118 LYS A CA 1
ATOM 903 C C . LYS A 1 118 ? 2.917 14.078 0.808 1.00 94.31 118 LYS A C 1
ATOM 905 O O . LYS A 1 118 ? 2.107 14.915 1.213 1.00 94.31 118 LYS A O 1
ATOM 910 N N . ALA A 1 119 ? 3.983 14.404 0.076 1.00 96.56 119 ALA A N 1
ATOM 911 C CA . ALA A 1 119 ? 4.365 15.777 -0.258 1.00 96.56 119 ALA A CA 1
ATOM 912 C C . ALA A 1 119 ? 3.343 16.490 -1.161 1.00 96.56 119 ALA A C 1
ATOM 914 O O . ALA A 1 119 ? 3.118 17.688 -1.013 1.00 96.56 119 ALA A O 1
ATOM 915 N N . GLN A 1 120 ? 2.671 15.761 -2.054 1.00 95.94 120 GLN A N 1
ATOM 916 C CA . GLN A 1 120 ? 1.663 16.321 -2.959 1.00 95.94 120 GLN A CA 1
ATOM 917 C C . GLN A 1 120 ? 0.256 16.431 -2.340 1.00 95.94 120 GLN A C 1
ATOM 919 O O . GLN A 1 120 ? -0.711 16.669 -3.059 1.00 95.94 120 GLN A O 1
ATOM 924 N N . GLY A 1 121 ? 0.112 16.276 -1.021 1.00 94.69 121 GLY A N 1
ATOM 925 C CA . GLY A 1 121 ? -1.162 16.481 -0.320 1.00 94.69 121 GLY A CA 1
ATOM 926 C C . GLY A 1 121 ? -1.827 15.211 0.209 1.00 94.69 121 GLY A C 1
ATOM 927 O O . GLY A 1 121 ? -2.983 15.282 0.615 1.00 94.69 121 GLY A O 1
ATOM 928 N N . ARG A 1 122 ? -1.101 14.083 0.262 1.00 96.81 122 ARG A N 1
ATOM 929 C CA . ARG A 1 122 ? -1.569 12.799 0.820 1.00 96.81 122 ARG A CA 1
ATOM 930 C C . ARG A 1 122 ? -2.793 12.243 0.069 1.00 96.81 122 ARG A C 1
ATOM 932 O O . ARG A 1 122 ? -3.138 12.729 -1.011 1.00 96.81 122 ARG A O 1
ATOM 939 N N . ASN A 1 123 ? -3.378 11.169 0.610 1.00 97.12 123 ASN A N 1
ATOM 940 C CA . ASN A 1 123 ? -4.572 10.478 0.107 1.00 97.12 123 ASN A CA 1
ATOM 941 C C . ASN A 1 123 ? -4.535 10.222 -1.409 1.00 97.12 123 ASN A C 1
ATOM 943 O O . ASN A 1 123 ? -5.462 10.547 -2.150 1.00 97.12 123 ASN A O 1
ATOM 947 N N . ARG A 1 124 ? -3.409 9.694 -1.887 1.00 97.88 124 ARG A N 1
ATOM 948 C CA . ARG A 1 124 ? -3.165 9.472 -3.312 1.00 97.88 124 ARG A CA 1
ATOM 949 C C . ARG A 1 124 ? -2.191 8.338 -3.536 1.00 97.88 124 ARG A C 1
ATOM 951 O O . ARG A 1 124 ? -1.497 7.908 -2.615 1.00 97.88 124 ARG A O 1
ATOM 958 N N . ILE A 1 125 ? -2.125 7.929 -4.791 1.00 98.19 125 ILE A N 1
ATOM 959 C CA . ILE A 1 125 ? -1.206 6.916 -5.279 1.00 98.19 125 ILE A CA 1
ATOM 960 C C . ILE A 1 125 ? -0.193 7.607 -6.177 1.00 98.19 125 ILE A C 1
ATOM 962 O O . ILE A 1 125 ? -0.576 8.371 -7.064 1.00 98.19 125 ILE A O 1
ATOM 966 N N . ILE A 1 126 ? 1.087 7.334 -5.956 1.00 97.94 126 ILE A N 1
ATOM 967 C CA . ILE A 1 126 ? 2.150 7.707 -6.882 1.00 97.94 126 ILE A CA 1
ATOM 968 C C . ILE A 1 126 ? 2.897 6.445 -7.288 1.00 97.94 126 ILE A C 1
ATOM 970 O O . ILE A 1 126 ? 3.301 5.641 -6.450 1.00 97.94 126 ILE A O 1
ATOM 974 N N . LYS A 1 127 ? 3.060 6.282 -8.599 1.00 97.00 127 LYS A N 1
ATOM 975 C CA . LYS A 1 127 ? 3.958 5.295 -9.180 1.00 97.00 127 LYS A CA 1
ATOM 976 C C . LYS A 1 127 ? 5.351 5.902 -9.252 1.00 97.00 127 LYS A C 1
ATOM 978 O O . LYS A 1 127 ? 5.508 7.008 -9.772 1.00 97.00 127 LYS A O 1
ATOM 983 N N . TRP A 1 128 ? 6.357 5.182 -8.780 1.00 96.56 128 TRP A N 1
ATOM 984 C CA . TRP A 1 128 ? 7.732 5.515 -9.103 1.00 96.56 128 TRP A CA 1
ATOM 985 C C . TRP A 1 128 ? 7.973 5.274 -10.592 1.00 96.56 128 TRP A C 1
ATOM 987 O O . TRP A 1 128 ? 7.695 4.192 -11.111 1.00 96.56 128 TRP A O 1
ATOM 997 N N . VAL A 1 129 ? 8.515 6.279 -11.269 1.00 90.69 129 VAL A N 1
ATOM 998 C CA . VAL A 1 129 ? 8.942 6.176 -12.662 1.00 90.69 129 VAL A CA 1
ATOM 999 C C . VAL A 1 129 ? 10.445 6.448 -12.738 1.00 90.69 129 VAL A C 1
ATOM 1001 O O . VAL A 1 129 ? 10.906 7.397 -12.098 1.00 90.69 129 VAL A O 1
ATOM 1004 N N . PRO A 1 130 ? 11.215 5.643 -13.493 1.00 83.75 130 PRO A N 1
ATOM 1005 C CA . PRO A 1 130 ? 12.616 5.946 -13.740 1.00 83.75 130 PRO A CA 1
ATOM 1006 C C . PRO A 1 130 ? 12.741 7.295 -14.441 1.00 83.75 130 PRO A C 1
ATOM 1008 O O . PRO A 1 130 ? 11.911 7.629 -15.289 1.00 83.75 130 PRO A O 1
ATOM 1011 N N . ASP A 1 131 ? 13.794 8.047 -14.121 1.00 76.12 131 ASP A N 1
ATOM 1012 C CA . ASP A 1 131 ? 14.124 9.246 -14.884 1.00 76.12 131 ASP A CA 1
ATOM 1013 C C . ASP A 1 131 ? 14.458 8.828 -16.329 1.00 76.12 131 ASP A C 1
ATOM 1015 O O . ASP A 1 131 ? 15.400 8.054 -16.539 1.00 76.12 131 ASP A O 1
ATOM 1019 N N . PRO A 1 132 ? 13.705 9.300 -17.338 1.00 63.50 132 PRO A N 1
ATOM 1020 C CA . PRO A 1 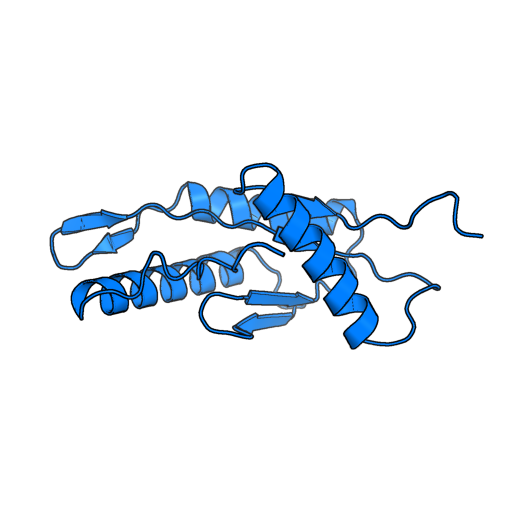132 ? 13.944 8.920 -18.724 1.00 63.50 132 PRO A CA 1
ATOM 1021 C C . PRO A 1 132 ? 15.308 9.387 -19.263 1.00 63.50 132 PRO A C 1
ATOM 1023 O O . PRO A 1 132 ? 15.716 8.911 -20.323 1.00 63.50 132 PRO A O 1
ATOM 1026 N N . VAL A 1 133 ? 16.010 10.297 -18.572 1.00 58.47 133 VAL A N 1
ATOM 1027 C CA . VAL A 1 133 ? 17.266 10.913 -19.041 1.00 58.47 133 VAL A CA 1
ATOM 1028 C C . VAL A 1 133 ? 18.519 10.316 -18.380 1.00 58.47 133 VAL A C 1
ATOM 1030 O O . VAL A 1 133 ? 19.634 10.602 -18.808 1.00 58.47 133 VAL A O 1
ATOM 1033 N N . ALA A 1 134 ? 18.376 9.438 -17.384 1.00 50.59 134 ALA A N 1
ATOM 1034 C CA . ALA A 1 134 ? 19.502 8.739 -16.766 1.00 50.59 134 ALA A CA 1
ATOM 1035 C C . ALA A 1 134 ? 19.846 7.451 -17.546 1.00 50.59 134 ALA A C 1
ATOM 1037 O O . ALA A 1 134 ? 19.495 6.345 -17.133 1.00 50.59 134 ALA A O 1
ATOM 1038 N N . ARG A 1 135 ? 20.497 7.595 -18.706 1.00 45.41 135 ARG A N 1
ATOM 1039 C CA . ARG A 1 135 ? 21.145 6.505 -19.457 1.00 45.41 135 ARG A CA 1
ATOM 1040 C C . ARG A 1 135 ? 22.559 6.891 -19.856 1.00 45.41 135 ARG A C 1
ATOM 1042 O O . ARG A 1 135 ? 22.750 8.065 -20.241 1.00 45.41 135 ARG A O 1
#

pLDDT: mean 84.91, std 16.77, range [36.34, 98.19]

Secondary structure (DSSP, 8-state):
--------TT-SSHHHHHHHHHHHHHHHHHHHHHS-TTSEEEE-SSS-EEEE-TT--HHHHHHHHHHHHHHHHH--EE-TTS-EE-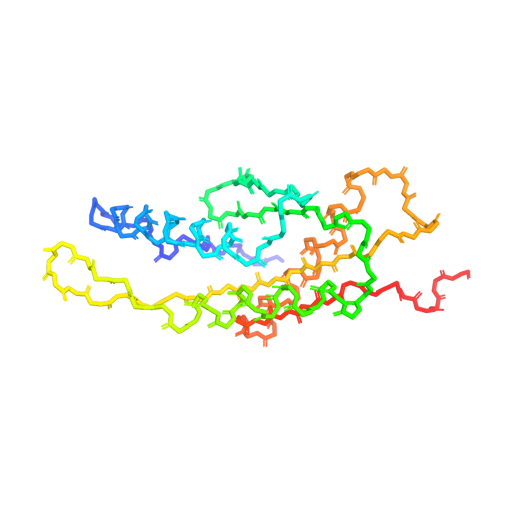----EEE----TT--SHHHHHHHHHHHHHHHHHTTSSSEEE----TT--

InterPro domains:
  IPR000160 GGDEF domain [PF00990] (11-124)
  IPR000160 GGDEF domain [PS50887] (1-130)
  IPR000160 GGDEF domain [SM00267] (3-128)
  IPR000160 GGDEF domain [TIGR00254] (11-125)
  IPR000160 GGDEF domain [cd01949] (12-126)
  IPR029787 Nucleotide cyclase [SSF55073] (11-126)
  IPR043128 Reverse transcriptase/Diguanylate cyclase domain [G3DSA:3.30.70.270] (9-129)
  IPR050469 Diguanylate cyclase Dgc-like, bacteria [PTHR45138] (12-132)

Sequence (135 aa):
MPASAPDNLLCNDRLGHLRADQALVQAGAVLSDAVRSSDVHARVGGEEFAGLLAQTNETNAFEVLERFRKALENTRITLKDGTELSITVSIGYCDLFDGLHDVDHWFNLADHALYQAKAQGRNRIIKWVPDPVAR

Foldseek 3Di:
DDDDDDPPPQPDDPVSVLVLVLLQVVLVVLLVVLADPPKDKDAPDSNDIDIDHPPDDPVRVCNSVVSSQVSQQPDWRQDPVRDTDGDGAQWFAEDDDPPDDDPVSRVVQSVVQSVVCVVVPHSYYGYRDPDPPPD

Radius of gyration: 16.39 Å; chains: 1; bounding box: 40×37×46 Å